Protein AF-A0A9X4NTN5-F1 (afdb_monomer_lite)

Sequence (156 aa):
MASLFLRRCGPLPDLPTLATPGGRLALLDRHALLSRLCALALLSRPGVMRCCIERRTRQAIESALGPALGALRAVAHEGPVVPAPVAAWMPIQWACVGYADLWHAGVWSHRSLRRMVRLALPARWPVPLSAVPSPHVSTQDALRRLNELYEGEAPW

Foldseek 3Di:
DVVVCCVQFNDDDDPVLCVALLNVLLPDDLLVNLLLLLLLLCLLALCLLVLLPDPVQNVQNCVSNVQSVVVSVVCNVDDDHADNVVSSDHSLLSSLSSLVLCVVVCVDVTSNSNVSSVVSHDPDRPDDPVRRDHGPDRSVVSSVVSCVRCVVPDDD

pLDDT: mean 88.71, std 9.9, range [35.53, 97.12]

Structure (mmCIF, N/CA/C/O backbone):
data_AF-A0A9X4NTN5-F1
#
_entry.id   AF-A0A9X4NTN5-F1
#
loop_
_atom_site.group_PDB
_atom_site.id
_atom_site.type_symbol
_atom_site.label_atom_id
_atom_site.label_alt_id
_atom_site.label_comp_id
_atom_site.label_asym_id
_atom_site.label_entity_id
_atom_site.label_seq_id
_atom_site.pdbx_PDB_ins_code
_atom_site.Cartn_x
_atom_site.Cartn_y
_atom_site.Cartn_z
_atom_site.occupancy
_atom_site.B_iso_or_equiv
_atom_site.auth_seq_id
_atom_site.auth_comp_id
_atom_site.auth_asym_id
_atom_site.auth_atom_id
_atom_site.pdbx_PDB_model_num
ATOM 1 N N . MET A 1 1 ? -27.772 -5.688 16.208 1.00 59.91 1 MET A N 1
ATOM 2 C CA . MET A 1 1 ? -26.645 -5.348 15.303 1.00 59.91 1 MET A CA 1
ATOM 3 C C . MET A 1 1 ? -25.296 -5.252 16.022 1.00 59.91 1 MET A C 1
ATOM 5 O O . MET A 1 1 ? -24.358 -5.891 15.561 1.00 59.91 1 MET A O 1
ATOM 9 N N . ALA A 1 2 ? -25.187 -4.556 17.163 1.00 64.88 2 ALA A N 1
ATOM 10 C CA . ALA A 1 2 ? -23.918 -4.409 17.897 1.00 64.88 2 ALA A CA 1
ATOM 11 C C . ALA A 1 2 ? -23.256 -5.741 18.327 1.00 64.88 2 ALA A C 1
ATOM 13 O O . ALA A 1 2 ? -22.038 -5.880 18.246 1.00 64.88 2 ALA A O 1
ATOM 14 N N . SER A 1 3 ? -24.039 -6.763 18.696 1.00 76.44 3 SER A N 1
ATOM 15 C CA . SER A 1 3 ? -23.511 -8.072 19.124 1.00 76.44 3 SER A CA 1
ATOM 16 C C . SER A 1 3 ? -22.797 -8.856 18.013 1.00 76.44 3 SER A C 1
ATOM 18 O O . SER A 1 3 ? -21.782 -9.504 18.267 1.00 76.44 3 SER A O 1
ATOM 20 N N . LEU A 1 4 ? -23.284 -8.785 16.768 1.00 78.06 4 LEU A N 1
ATOM 21 C CA . LEU A 1 4 ? -22.650 -9.436 15.615 1.00 78.06 4 LEU A CA 1
ATOM 22 C C . LEU A 1 4 ? -21.348 -8.738 15.223 1.00 78.06 4 LEU A C 1
ATOM 24 O O . LEU A 1 4 ? -20.365 -9.411 14.906 1.00 78.06 4 LEU A O 1
ATOM 28 N N . PHE A 1 5 ? -21.332 -7.404 15.291 1.00 75.94 5 PHE A N 1
ATOM 29 C CA . PHE A 1 5 ? -20.124 -6.618 15.068 1.00 75.94 5 PHE A CA 1
ATOM 30 C C . PHE A 1 5 ? -19.055 -6.965 16.104 1.00 75.94 5 PHE A C 1
ATOM 32 O O . PHE A 1 5 ? -17.962 -7.366 15.721 1.00 75.94 5 PHE A O 1
ATOM 39 N N . LEU A 1 6 ? -19.382 -6.930 17.399 1.00 80.69 6 LEU A N 1
ATOM 40 C CA . LEU A 1 6 ? -18.435 -7.270 18.466 1.00 80.69 6 LEU A CA 1
ATOM 41 C C . LEU A 1 6 ? -17.859 -8.683 18.297 1.00 80.69 6 LEU A C 1
ATOM 43 O O . LEU A 1 6 ? -16.647 -8.871 18.383 1.00 80.69 6 LEU A O 1
ATOM 47 N N . ARG A 1 7 ? -18.699 -9.671 17.960 1.00 82.88 7 ARG A N 1
ATOM 48 C CA . ARG A 1 7 ? -18.250 -11.055 17.723 1.00 82.88 7 ARG A CA 1
ATOM 49 C C . ARG A 1 7 ? -17.308 -11.198 16.523 1.00 82.88 7 ARG A C 1
ATOM 51 O O . ARG A 1 7 ? -16.425 -12.050 16.546 1.00 82.88 7 ARG A O 1
ATOM 58 N N . ARG A 1 8 ? -17.502 -10.421 15.452 1.00 82.06 8 ARG A N 1
ATOM 59 C CA . ARG A 1 8 ? -16.749 -10.573 14.188 1.00 82.06 8 ARG A CA 1
ATOM 60 C C . ARG A 1 8 ? -15.586 -9.594 14.030 1.00 82.06 8 ARG A C 1
ATOM 62 O O . ARG A 1 8 ? -14.629 -9.915 13.327 1.00 82.06 8 ARG A O 1
ATOM 69 N N . CYS A 1 9 ? -15.673 -8.429 14.656 1.00 83.75 9 CYS A N 1
ATOM 70 C CA . CYS A 1 9 ? -14.770 -7.293 14.484 1.00 83.75 9 CYS A CA 1
ATOM 71 C C . CYS A 1 9 ? -14.065 -6.889 15.789 1.00 83.75 9 CYS A C 1
ATOM 73 O O . CYS A 1 9 ? -13.081 -6.155 15.727 1.00 83.75 9 CYS A O 1
ATOM 75 N N . GLY A 1 10 ? -14.508 -7.395 16.944 1.00 84.94 10 GLY A N 1
ATOM 76 C CA . GLY A 1 10 ? -14.003 -6.980 18.251 1.00 84.94 10 GLY A CA 1
ATOM 77 C C . GLY A 1 10 ? -14.580 -5.634 18.710 1.00 84.94 10 GLY A C 1
ATOM 78 O O . GLY A 1 10 ? -15.523 -5.131 18.089 1.00 84.94 10 GLY A O 1
ATOM 79 N N . PRO A 1 11 ? -14.045 -5.060 19.803 1.00 86.81 11 PRO A N 1
ATOM 80 C CA . PRO A 1 11 ? -14.473 -3.755 20.292 1.00 86.81 11 PRO A CA 1
ATOM 81 C C . PRO A 1 11 ? -14.205 -2.658 19.257 1.00 86.81 11 PRO A C 1
ATOM 83 O O . PRO A 1 11 ? -13.298 -2.768 18.420 1.00 86.81 11 PRO A O 1
ATOM 86 N N . LEU A 1 12 ? -15.005 -1.594 19.327 1.00 86.25 12 LEU A N 1
ATOM 87 C CA . LEU A 1 12 ? -14.740 -0.385 18.558 1.00 86.25 12 LEU A CA 1
ATOM 88 C C . LEU A 1 12 ? -13.369 0.183 18.964 1.00 86.25 12 LEU A C 1
ATOM 90 O O . LEU A 1 12 ? -13.034 0.146 20.149 1.00 86.25 12 LEU A O 1
ATOM 94 N N . PRO A 1 13 ? -12.561 0.644 17.995 1.00 89.94 13 PRO A N 1
ATOM 95 C CA . PRO A 1 13 ? -11.316 1.333 18.300 1.00 89.94 13 PRO A CA 1
ATOM 96 C C . PRO A 1 13 ? -11.621 2.646 19.024 1.00 89.94 13 PRO A C 1
ATOM 98 O O . PRO A 1 13 ? -12.638 3.289 18.758 1.00 89.94 13 PRO A O 1
ATOM 101 N N . ASP A 1 14 ? -10.736 3.037 19.931 1.00 90.44 14 ASP A N 1
ATOM 102 C CA . ASP A 1 14 ? -10.788 4.343 20.573 1.00 90.44 14 ASP A CA 1
ATOM 103 C C . ASP A 1 14 ? -10.308 5.455 19.619 1.00 90.44 14 ASP A C 1
ATOM 105 O O . ASP A 1 14 ? -9.721 5.204 18.560 1.00 90.44 14 ASP A O 1
ATOM 109 N N . LEU A 1 15 ? -10.584 6.713 19.977 1.00 90.06 15 LEU A N 1
ATOM 110 C CA . LEU A 1 15 ? -10.218 7.867 19.149 1.00 90.06 15 LEU A CA 1
ATOM 111 C C . LEU A 1 15 ? -8.700 7.976 18.895 1.00 90.06 15 LEU A C 1
ATOM 113 O O . LEU A 1 15 ? -8.330 8.222 17.745 1.00 90.06 15 LEU A O 1
ATOM 117 N N . PRO A 1 16 ? -7.806 7.741 19.881 1.00 92.25 16 PRO A N 1
ATOM 118 C CA . PRO A 1 16 ? -6.365 7.739 19.631 1.00 92.25 16 PRO A CA 1
ATOM 119 C C . PRO A 1 16 ? -5.942 6.714 18.575 1.00 92.25 16 PRO A C 1
ATOM 121 O O . PRO A 1 16 ? -5.140 7.038 17.700 1.00 92.25 16 PRO A O 1
ATOM 124 N N . THR A 1 17 ? -6.526 5.509 18.582 1.00 90.88 17 THR A N 1
ATOM 125 C CA . THR A 1 17 ? -6.254 4.505 17.545 1.00 90.88 17 THR A CA 1
ATOM 126 C C . THR A 1 17 ? -6.659 5.005 16.160 1.00 90.88 17 THR A C 1
ATOM 128 O O . THR A 1 17 ? -5.930 4.778 15.192 1.00 90.88 17 THR A O 1
ATOM 131 N N . LEU A 1 18 ? -7.788 5.708 16.037 1.00 90.94 18 LEU A N 1
ATOM 132 C CA . LEU A 1 18 ? -8.229 6.275 14.759 1.00 90.94 18 LEU A CA 1
ATOM 133 C C . LEU A 1 18 ? -7.301 7.388 14.250 1.00 90.94 18 LEU A C 1
ATOM 135 O O . LEU A 1 18 ? -7.155 7.536 13.039 1.00 90.94 18 LEU A O 1
ATOM 139 N N . ALA A 1 19 ? -6.637 8.117 15.149 1.00 90.75 19 ALA A N 1
ATOM 140 C CA . ALA A 1 19 ? -5.667 9.154 14.796 1.00 90.75 19 ALA A CA 1
ATOM 141 C C . ALA A 1 19 ? -4.311 8.593 14.317 1.00 90.75 19 ALA A C 1
ATOM 143 O O . ALA A 1 19 ? -3.543 9.299 13.655 1.00 90.75 19 ALA A O 1
ATOM 144 N N . THR A 1 20 ? -4.005 7.320 14.596 1.00 90.69 20 THR A N 1
ATOM 145 C CA . THR A 1 20 ? -2.792 6.672 14.069 1.00 90.69 20 THR A CA 1
ATOM 146 C C . THR A 1 20 ? -2.806 6.616 12.535 1.00 90.69 20 THR A C 1
ATOM 148 O O . THR A 1 20 ? -3.881 6.587 11.932 1.00 90.69 20 THR A O 1
ATOM 151 N N . PRO A 1 21 ? -1.640 6.523 11.868 1.00 90.38 21 PRO A N 1
ATOM 152 C CA . PRO A 1 21 ? -1.575 6.306 10.423 1.00 90.38 21 PRO A CA 1
ATOM 153 C C . PRO A 1 21 ? -2.443 5.154 9.908 1.00 90.38 21 PRO A C 1
ATOM 155 O O . PRO A 1 21 ? -3.151 5.296 8.914 1.00 90.38 21 PRO A O 1
ATOM 158 N N . GLY A 1 22 ? -2.430 4.014 10.608 1.00 91.44 22 GLY A N 1
ATOM 159 C CA . GLY A 1 22 ? -3.248 2.857 10.252 1.00 91.44 22 GLY A CA 1
ATOM 160 C C . GLY A 1 22 ? -4.746 3.126 10.402 1.00 91.44 22 GLY A C 1
ATOM 161 O O . GLY A 1 22 ? -5.530 2.713 9.544 1.00 91.44 22 GLY A O 1
ATOM 162 N N . GLY A 1 23 ? -5.134 3.834 11.467 1.00 92.50 23 GLY A N 1
ATOM 163 C CA . GLY A 1 23 ? -6.504 4.284 11.706 1.00 92.50 23 GLY A CA 1
ATOM 164 C C . GLY A 1 23 ? -7.000 5.223 10.611 1.00 92.50 23 GLY A C 1
ATOM 165 O O . GLY A 1 23 ? -7.997 4.918 9.959 1.00 92.50 23 GLY A O 1
ATOM 166 N N . ARG A 1 24 ? -6.250 6.297 10.338 1.00 92.44 24 ARG A N 1
ATOM 167 C CA . ARG A 1 24 ? -6.558 7.275 9.285 1.00 92.44 24 ARG A CA 1
ATOM 168 C C . ARG A 1 24 ? -6.684 6.611 7.920 1.00 92.44 24 ARG A C 1
ATOM 170 O O . ARG A 1 24 ? -7.657 6.859 7.218 1.00 92.44 24 ARG A O 1
ATOM 177 N N . LEU A 1 25 ? -5.770 5.700 7.579 1.00 93.12 25 LEU A N 1
ATOM 178 C CA . LEU A 1 25 ? -5.829 4.958 6.321 1.00 93.12 25 LEU A CA 1
ATOM 179 C C . LEU A 1 25 ? -7.108 4.112 6.207 1.00 93.12 25 LEU A C 1
ATOM 181 O O . LEU A 1 25 ? -7.719 4.064 5.145 1.00 93.12 25 LEU A O 1
ATOM 185 N N . ALA A 1 26 ? -7.547 3.471 7.294 1.00 93.81 26 ALA A N 1
ATOM 186 C CA . ALA A 1 26 ? -8.754 2.646 7.290 1.00 93.81 26 ALA A CA 1
ATOM 187 C C . ALA A 1 26 ? -10.060 3.447 7.142 1.00 93.81 26 ALA A C 1
ATOM 189 O O . ALA A 1 26 ? -11.076 2.859 6.775 1.00 93.81 26 ALA A O 1
ATOM 190 N N . LEU A 1 27 ? -10.037 4.752 7.428 1.00 93.12 27 LEU A N 1
ATOM 191 C CA . LEU A 1 27 ? -11.192 5.652 7.337 1.00 93.12 27 LEU A CA 1
ATOM 192 C C . LEU A 1 27 ? -11.344 6.334 5.972 1.00 93.12 27 LEU A C 1
ATOM 194 O O . LEU A 1 27 ? -12.328 7.033 5.746 1.00 93.12 27 LEU A O 1
ATOM 198 N N . LEU A 1 28 ? -10.385 6.146 5.070 1.00 93.44 28 LEU A N 1
ATOM 199 C CA . LEU A 1 28 ? -10.442 6.715 3.730 1.00 93.44 28 LEU A CA 1
ATOM 200 C C . LEU A 1 28 ? -11.570 6.107 2.900 1.00 93.44 28 LEU A C 1
ATOM 202 O O . LEU A 1 28 ? -11.952 4.946 3.081 1.00 93.44 28 LEU A O 1
ATOM 206 N N . ASP A 1 29 ? -12.036 6.866 1.909 1.00 93.88 29 ASP A N 1
ATOM 207 C CA . ASP A 1 29 ? -12.860 6.290 0.859 1.00 93.88 29 ASP A CA 1
ATOM 208 C C . ASP A 1 29 ? -12.088 5.198 0.100 1.00 93.88 29 ASP A C 1
ATOM 210 O O . ASP A 1 29 ? -10.854 5.112 0.105 1.00 93.88 29 ASP A O 1
ATOM 214 N N . ARG A 1 30 ? -12.842 4.341 -0.587 1.00 94.44 30 ARG A N 1
ATOM 215 C CA . ARG A 1 30 ? -12.284 3.173 -1.264 1.00 94.44 30 ARG A CA 1
ATOM 216 C C . ARG A 1 30 ? -11.207 3.537 -2.288 1.00 94.44 30 ARG A C 1
ATOM 218 O O . ARG A 1 30 ? -10.223 2.810 -2.392 1.00 94.44 30 ARG A O 1
ATOM 225 N N . HIS A 1 31 ? -11.394 4.595 -3.072 1.00 92.69 31 HIS A N 1
ATOM 226 C CA . HIS A 1 31 ? -10.447 4.947 -4.127 1.00 92.69 31 HIS A CA 1
ATOM 227 C C . HIS A 1 31 ? -9.134 5.448 -3.519 1.00 92.69 31 HIS A C 1
ATOM 229 O O . HIS A 1 31 ? -8.061 4.937 -3.852 1.00 92.69 31 HIS A O 1
ATOM 235 N N . ALA A 1 32 ? -9.224 6.372 -2.562 1.00 92.56 32 ALA A N 1
ATOM 236 C CA . ALA A 1 32 ? -8.064 6.928 -1.882 1.00 92.56 32 ALA A CA 1
ATOM 237 C C . ALA A 1 32 ? -7.302 5.875 -1.055 1.00 92.56 32 ALA A C 1
ATOM 239 O O . ALA A 1 32 ? -6.071 5.896 -0.998 1.00 92.56 32 ALA A O 1
ATOM 240 N N . LEU A 1 33 ? -8.014 4.914 -0.459 1.00 95.12 33 LEU A N 1
ATOM 241 C CA . LEU A 1 33 ? -7.412 3.768 0.220 1.00 95.12 33 LEU A CA 1
ATOM 242 C C . LEU A 1 33 ? -6.602 2.893 -0.745 1.00 95.12 33 LEU A C 1
ATOM 244 O O . LEU A 1 33 ? -5.445 2.581 -0.472 1.00 95.12 33 LEU A O 1
ATOM 248 N N . LEU A 1 34 ? -7.187 2.495 -1.879 1.00 95.25 34 LEU A N 1
ATOM 249 C CA . LEU A 1 34 ? -6.505 1.641 -2.857 1.00 95.25 34 LEU A CA 1
ATOM 250 C C . LEU A 1 34 ? -5.277 2.332 -3.458 1.00 95.25 34 LEU A C 1
ATOM 252 O O . LEU A 1 34 ? -4.238 1.690 -3.615 1.00 95.25 34 LEU A O 1
ATOM 256 N N . SER A 1 35 ? -5.384 3.632 -3.738 1.00 94.06 35 SER A N 1
ATOM 257 C CA . SER A 1 35 ? -4.267 4.473 -4.176 1.00 94.06 35 SER A CA 1
ATOM 258 C C . SER A 1 35 ? -3.112 4.439 -3.168 1.00 94.06 35 SER A C 1
ATOM 260 O O . SER A 1 35 ? -1.991 4.076 -3.525 1.00 94.06 35 SER A O 1
ATOM 262 N N . ARG A 1 36 ? -3.393 4.700 -1.885 1.00 94.62 36 ARG A N 1
ATOM 263 C CA . ARG A 1 36 ? -2.378 4.713 -0.820 1.00 94.62 36 ARG A CA 1
ATOM 264 C C . ARG A 1 36 ? -1.765 3.341 -0.549 1.00 94.62 36 ARG A C 1
ATOM 266 O O . ARG A 1 36 ? -0.560 3.251 -0.335 1.00 94.62 36 ARG A O 1
ATOM 273 N N . LEU A 1 37 ? -2.550 2.264 -0.608 1.00 96.12 37 LEU A N 1
ATOM 274 C CA . LEU A 1 37 ? -2.025 0.898 -0.500 1.00 96.12 37 LEU A CA 1
ATOM 275 C C . LEU A 1 37 ? -1.104 0.544 -1.677 1.00 96.12 37 LEU A C 1
ATOM 277 O O . LEU A 1 37 ? -0.063 -0.076 -1.475 1.00 96.12 37 LEU A O 1
ATOM 281 N N . CYS A 1 38 ? -1.470 0.947 -2.897 1.00 95.94 38 CYS A N 1
ATOM 282 C CA . CYS A 1 38 ? -0.630 0.778 -4.082 1.00 95.94 38 CYS A CA 1
ATOM 283 C C . CYS A 1 38 ? 0.687 1.556 -3.934 1.00 95.94 38 CYS A C 1
ATOM 285 O O . CYS A 1 38 ? 1.766 0.986 -4.094 1.00 95.94 38 CYS A O 1
ATOM 287 N N . ALA A 1 39 ? 0.598 2.833 -3.552 1.00 95.00 39 ALA A N 1
ATOM 288 C CA . ALA A 1 39 ? 1.751 3.695 -3.323 1.00 95.00 39 ALA A CA 1
ATOM 289 C C . ALA A 1 39 ? 2.697 3.118 -2.268 1.00 95.00 39 ALA A C 1
ATOM 291 O O . ALA A 1 39 ? 3.898 3.039 -2.509 1.00 95.00 39 ALA A O 1
ATOM 292 N N . LEU A 1 40 ? 2.163 2.647 -1.137 1.00 95.88 40 LEU A N 1
ATOM 293 C CA . LEU A 1 40 ? 2.943 1.990 -0.093 1.00 95.88 40 LEU A CA 1
ATOM 294 C C . LEU A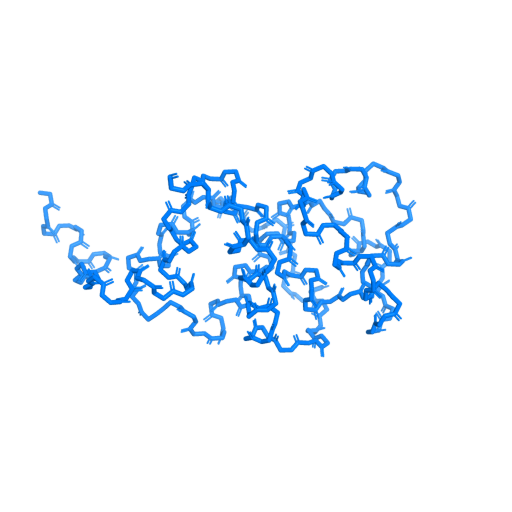 1 40 ? 3.726 0.789 -0.640 1.00 95.88 40 LEU A C 1
ATOM 296 O O . LEU A 1 40 ? 4.933 0.691 -0.426 1.00 95.88 40 LEU A O 1
ATOM 300 N N . ALA A 1 41 ? 3.049 -0.111 -1.358 1.00 96.25 41 ALA A N 1
ATOM 301 C CA . ALA A 1 41 ? 3.668 -1.328 -1.875 1.00 96.25 41 ALA A CA 1
ATOM 302 C C . ALA A 1 41 ? 4.848 -1.023 -2.810 1.00 96.25 41 ALA A C 1
ATOM 304 O O . ALA A 1 41 ? 5.877 -1.704 -2.749 1.00 96.25 41 ALA A O 1
ATOM 305 N N . LEU A 1 42 ? 4.689 0.011 -3.644 1.00 94.81 42 LEU A N 1
ATOM 306 C CA . LEU A 1 42 ? 5.699 0.493 -4.583 1.00 94.81 42 LEU A CA 1
ATOM 307 C C . LEU A 1 42 ? 6.819 1.278 -3.886 1.00 94.81 42 LEU A C 1
ATOM 309 O O . LEU A 1 42 ? 7.976 1.123 -4.263 1.00 94.81 42 LEU A O 1
ATOM 313 N N . LEU A 1 43 ? 6.523 2.053 -2.838 1.00 93.56 43 LEU A N 1
ATOM 314 C CA . LEU A 1 43 ? 7.535 2.758 -2.037 1.00 93.56 43 LEU A CA 1
ATOM 315 C C . LEU A 1 43 ? 8.427 1.774 -1.281 1.00 93.56 43 LEU A C 1
ATOM 317 O O . LEU A 1 43 ? 9.627 1.998 -1.149 1.00 93.56 43 LEU A O 1
ATOM 321 N N . SER A 1 44 ? 7.861 0.654 -0.831 1.00 94.88 44 SER A N 1
ATOM 322 C CA . SER A 1 44 ? 8.635 -0.454 -0.275 1.00 94.88 44 SER A CA 1
ATOM 323 C C . SER A 1 44 ? 9.470 -1.189 -1.329 1.00 94.88 44 SER A C 1
ATOM 325 O O . SER A 1 44 ? 10.408 -1.897 -0.965 1.00 94.88 44 SER A O 1
ATOM 327 N N . ARG A 1 45 ? 9.151 -1.062 -2.626 1.00 94.94 45 ARG A N 1
ATOM 328 C CA . ARG A 1 45 ? 9.767 -1.811 -3.741 1.00 94.94 45 ARG A CA 1
ATOM 329 C C . ARG A 1 45 ? 10.046 -0.903 -4.951 1.00 94.94 45 ARG A C 1
ATOM 331 O O . ARG A 1 45 ? 9.533 -1.162 -6.043 1.00 94.94 45 ARG A O 1
ATOM 338 N N . PRO A 1 46 ? 10.881 0.137 -4.794 1.00 91.06 46 PRO A N 1
ATOM 339 C CA . PRO A 1 46 ? 11.079 1.161 -5.821 1.00 91.06 46 PRO A CA 1
ATOM 340 C C . PRO A 1 46 ? 11.546 0.605 -7.175 1.00 91.06 46 PRO A C 1
ATOM 342 O O . PRO A 1 46 ? 11.119 1.090 -8.224 1.00 91.06 46 PRO A O 1
ATOM 345 N N . GLY A 1 47 ? 12.331 -0.480 -7.161 1.00 90.88 47 GLY A N 1
ATOM 346 C CA . GLY A 1 47 ? 12.838 -1.155 -8.358 1.00 90.88 47 GLY A CA 1
ATOM 347 C C . GLY A 1 47 ? 11.761 -1.685 -9.313 1.00 90.88 47 GLY A C 1
ATOM 348 O O . GLY A 1 47 ? 12.060 -1.955 -10.474 1.00 90.88 47 GLY A O 1
ATOM 349 N N . VAL A 1 48 ? 10.500 -1.786 -8.877 1.00 91.94 48 VAL A N 1
ATOM 350 C CA . VAL A 1 48 ? 9.361 -2.087 -9.758 1.00 91.94 48 VAL A CA 1
ATOM 351 C C . VAL A 1 48 ? 9.179 -0.988 -10.802 1.00 91.94 48 VAL A C 1
ATOM 353 O O . VAL A 1 48 ? 9.028 -1.287 -11.983 1.00 91.94 48 VAL A O 1
ATOM 356 N N . MET A 1 49 ? 9.258 0.282 -10.394 1.00 89.12 49 MET A N 1
ATOM 357 C CA . MET A 1 49 ? 8.937 1.427 -11.252 1.00 89.12 49 MET A CA 1
ATOM 358 C C . MET A 1 49 ? 9.873 1.543 -12.457 1.00 89.12 49 MET A C 1
ATOM 360 O O . MET A 1 49 ? 9.421 1.888 -13.547 1.00 89.12 49 MET A O 1
ATOM 364 N N . ARG A 1 50 ? 11.160 1.208 -12.292 1.00 88.38 50 ARG A N 1
ATOM 365 C CA . ARG A 1 50 ? 12.124 1.167 -13.407 1.00 88.38 50 ARG A CA 1
ATOM 366 C C . ARG A 1 50 ? 11.921 -0.026 -14.344 1.00 88.38 50 ARG A C 1
ATOM 368 O O . ARG A 1 50 ? 12.288 0.055 -15.510 1.00 88.38 50 ARG A O 1
ATOM 375 N N . CYS A 1 51 ? 11.351 -1.124 -13.847 1.00 88.81 51 CYS A N 1
ATOM 376 C CA . CYS A 1 51 ? 11.093 -2.339 -14.622 1.00 88.81 51 CYS A CA 1
ATOM 377 C C . CYS A 1 51 ? 9.723 -2.315 -15.320 1.00 88.81 51 CYS A C 1
ATOM 379 O O . CYS A 1 51 ? 9.454 -3.178 -16.155 1.00 88.81 51 CYS A O 1
ATOM 381 N N . CYS A 1 52 ? 8.859 -1.345 -14.999 1.00 85.38 52 CYS A N 1
ATOM 382 C CA . CYS A 1 52 ? 7.571 -1.125 -15.654 1.00 85.38 52 CYS A CA 1
ATOM 383 C C . CYS A 1 52 ? 7.761 -0.678 -17.113 1.00 85.38 52 CYS A C 1
ATOM 385 O O . CYS A 1 52 ? 7.751 0.513 -17.428 1.00 85.38 52 CYS A O 1
ATOM 387 N N . ILE A 1 53 ? 7.914 -1.650 -18.012 1.00 78.00 53 ILE A N 1
ATOM 388 C CA . ILE A 1 53 ? 8.074 -1.422 -19.455 1.00 78.00 53 ILE A CA 1
ATOM 389 C C . ILE A 1 53 ? 6.736 -1.268 -20.190 1.00 78.00 53 ILE A C 1
ATOM 391 O O . ILE A 1 53 ? 6.662 -0.609 -21.226 1.00 78.00 53 ILE A O 1
ATOM 395 N N . GLU A 1 54 ? 5.655 -1.846 -19.661 1.00 85.00 54 GLU A N 1
ATOM 396 C CA . GLU A 1 54 ? 4.346 -1.805 -20.308 1.00 85.00 54 GLU A CA 1
ATOM 397 C C . GLU A 1 54 ? 3.677 -0.440 -20.131 1.00 85.00 54 GLU A C 1
ATOM 399 O O . GLU A 1 54 ? 3.310 -0.034 -19.024 1.00 85.00 54 GLU A O 1
ATOM 404 N N . ARG A 1 55 ? 3.451 0.259 -21.252 1.00 85.69 55 ARG A N 1
ATOM 405 C CA . ARG A 1 55 ? 2.839 1.596 -21.270 1.00 85.69 55 ARG A CA 1
ATOM 406 C C . ARG A 1 55 ? 1.498 1.640 -20.536 1.00 85.69 55 ARG A C 1
ATOM 408 O O . ARG A 1 55 ? 1.256 2.574 -19.778 1.00 85.69 55 ARG A O 1
ATOM 415 N N . ARG A 1 56 ? 0.644 0.633 -20.747 1.00 87.19 56 ARG A N 1
ATOM 416 C CA . ARG A 1 56 ? -0.690 0.558 -20.135 1.00 87.19 56 ARG A CA 1
ATOM 417 C C . ARG A 1 56 ? -0.606 0.495 -18.612 1.00 87.19 56 ARG A C 1
ATOM 419 O O . ARG A 1 56 ? -1.277 1.266 -17.931 1.00 87.19 56 ARG A O 1
ATOM 426 N N . THR A 1 57 ? 0.227 -0.396 -18.085 1.00 84.56 57 THR A N 1
ATOM 427 C CA . THR A 1 57 ? 0.409 -0.571 -16.641 1.00 84.56 57 THR A CA 1
ATOM 428 C C . THR A 1 57 ? 1.025 0.670 -16.017 1.00 84.56 57 THR A C 1
ATOM 430 O O . THR A 1 57 ? 0.524 1.161 -15.007 1.00 84.56 57 THR A O 1
ATOM 433 N N . ARG A 1 58 ? 2.044 1.246 -16.663 1.00 85.44 58 ARG A N 1
ATOM 434 C CA . ARG A 1 58 ? 2.652 2.500 -16.217 1.00 85.44 58 ARG A CA 1
ATOM 435 C C . ARG A 1 58 ? 1.626 3.627 -16.121 1.00 85.44 58 ARG A C 1
ATOM 437 O O . ARG A 1 58 ? 1.540 4.260 -15.079 1.00 85.44 58 ARG A O 1
ATOM 444 N N . GLN A 1 59 ? 0.817 3.842 -17.157 1.00 88.75 59 GLN A N 1
ATOM 445 C CA . GLN A 1 59 ? -0.229 4.872 -17.146 1.00 88.75 59 GLN A CA 1
ATOM 446 C C . GLN A 1 59 ? -1.278 4.623 -16.054 1.00 88.75 59 GLN A C 1
ATOM 448 O O . GLN A 1 59 ? -1.700 5.562 -15.383 1.00 88.75 59 GLN A O 1
ATOM 453 N N . ALA A 1 60 ? -1.675 3.366 -15.838 1.00 87.94 60 ALA A N 1
ATOM 454 C CA . ALA A 1 60 ? -2.613 3.011 -14.777 1.00 87.94 60 ALA A CA 1
ATOM 455 C C . ALA A 1 60 ? -2.038 3.297 -13.379 1.00 87.94 60 ALA A C 1
ATOM 457 O O . ALA A 1 60 ? -2.749 3.808 -12.517 1.00 87.94 60 ALA A O 1
ATOM 458 N N . ILE A 1 61 ? -0.756 2.995 -13.158 1.00 87.75 61 ILE A N 1
ATOM 459 C CA . ILE A 1 61 ? -0.044 3.302 -11.912 1.00 87.75 61 ILE A CA 1
ATOM 460 C C . ILE A 1 61 ? 0.073 4.817 -11.729 1.00 87.75 61 ILE A C 1
ATOM 462 O O . ILE A 1 61 ? -0.312 5.330 -10.685 1.00 87.75 61 ILE A O 1
ATOM 466 N N . GLU A 1 62 ? 0.524 5.547 -12.749 1.00 89.31 62 GLU A N 1
ATOM 467 C CA . GLU A 1 62 ? 0.644 7.009 -12.702 1.00 89.31 62 GLU A CA 1
ATOM 468 C C . GLU A 1 62 ? -0.698 7.677 -12.367 1.00 89.31 62 GLU A C 1
ATOM 470 O O . GLU A 1 62 ? -0.755 8.528 -11.482 1.00 89.31 62 GLU A O 1
ATOM 475 N N . SER A 1 63 ? -1.789 7.230 -12.996 1.00 87.94 63 SER A N 1
ATOM 476 C CA . SER A 1 63 ? -3.136 7.733 -12.711 1.00 87.94 63 SER A CA 1
ATOM 477 C C . SER A 1 63 ? -3.626 7.381 -11.305 1.00 87.94 63 SER A C 1
ATOM 479 O O . SER A 1 63 ? -4.341 8.178 -10.706 1.00 87.94 63 SER A O 1
ATOM 481 N N . ALA A 1 64 ? -3.287 6.200 -10.783 1.00 87.56 64 ALA A N 1
ATOM 482 C CA . ALA A 1 64 ? -3.748 5.756 -9.471 1.00 87.56 64 ALA A CA 1
ATOM 483 C C . ALA A 1 64 ? -2.989 6.419 -8.314 1.00 87.56 64 ALA A C 1
ATOM 485 O O . ALA A 1 64 ? -3.555 6.584 -7.239 1.00 87.56 64 ALA A O 1
ATOM 486 N N . LEU A 1 65 ? -1.714 6.765 -8.500 1.00 84.75 65 LEU A N 1
ATOM 487 C CA . LEU A 1 65 ? -0.847 7.264 -7.428 1.00 84.75 65 LEU A CA 1
ATOM 488 C C . LEU A 1 65 ? -1.053 8.745 -7.096 1.00 84.75 65 LEU A C 1
ATOM 490 O O . LEU A 1 65 ? -0.754 9.154 -5.975 1.00 84.75 65 LEU A O 1
ATOM 494 N N . GLY A 1 66 ? -1.536 9.545 -8.050 1.00 83.44 66 GLY A N 1
ATOM 495 C CA . GLY A 1 66 ? -1.704 10.988 -7.869 1.00 83.44 66 GLY A CA 1
ATOM 496 C C . GLY A 1 66 ? -0.425 11.649 -7.318 1.00 83.44 66 GLY A C 1
ATOM 497 O O . GLY A 1 66 ? 0.634 11.514 -7.942 1.00 83.44 66 GLY A O 1
ATOM 498 N N . PRO A 1 67 ? -0.473 12.318 -6.150 1.00 77.75 67 PRO A N 1
ATOM 499 C CA . PRO A 1 67 ? 0.662 13.065 -5.595 1.00 77.75 67 PRO A CA 1
ATOM 500 C C . PRO A 1 67 ? 1.864 12.179 -5.224 1.00 77.75 67 PRO A C 1
ATOM 502 O O . PRO A 1 67 ? 3.011 12.622 -5.308 1.00 77.75 67 PRO A O 1
ATOM 505 N N . ALA A 1 68 ? 1.651 10.897 -4.901 1.00 85.44 68 ALA A N 1
ATOM 506 C CA . ALA A 1 68 ? 2.738 9.985 -4.539 1.00 85.44 68 ALA A CA 1
ATOM 507 C C . ALA A 1 68 ? 3.675 9.649 -5.714 1.00 85.44 68 ALA A C 1
ATOM 509 O O . ALA A 1 68 ? 4.781 9.143 -5.502 1.00 85.44 68 ALA A O 1
ATOM 510 N N . LEU A 1 69 ? 3.265 9.930 -6.958 1.00 87.19 69 LEU A N 1
ATOM 511 C CA . LEU A 1 69 ? 4.055 9.613 -8.145 1.00 87.19 69 LEU A CA 1
ATOM 512 C C . LEU A 1 69 ? 5.417 10.321 -8.152 1.00 87.19 69 LEU A C 1
ATOM 514 O O . LEU A 1 69 ? 6.412 9.714 -8.550 1.00 87.19 69 LEU A O 1
ATOM 518 N N . GLY A 1 70 ? 5.475 11.584 -7.717 1.00 85.44 70 GLY A N 1
ATOM 519 C CA . GLY A 1 70 ? 6.722 12.355 -7.684 1.00 85.44 70 GLY A CA 1
ATOM 520 C C . GLY A 1 70 ? 7.760 11.719 -6.761 1.00 85.44 70 GLY A C 1
ATOM 521 O O . GLY A 1 70 ? 8.891 11.464 -7.173 1.00 85.44 70 GLY A O 1
ATOM 522 N N . ALA A 1 71 ? 7.337 11.364 -5.547 1.00 85.69 71 ALA A N 1
ATOM 523 C CA . ALA A 1 71 ? 8.188 10.691 -4.573 1.00 85.69 71 ALA A CA 1
ATOM 524 C C . ALA A 1 71 ? 8.655 9.317 -5.062 1.00 85.69 71 ALA A C 1
ATOM 526 O O . ALA A 1 71 ? 9.829 8.984 -4.938 1.00 85.69 71 ALA A O 1
ATOM 527 N N . LEU A 1 72 ? 7.759 8.543 -5.682 1.00 86.81 72 LEU A N 1
ATOM 528 C CA . LEU A 1 72 ? 8.096 7.239 -6.253 1.00 86.81 72 LEU A CA 1
ATOM 529 C C . LEU A 1 72 ? 9.108 7.334 -7.396 1.00 86.81 72 LEU A C 1
ATOM 531 O O . LEU A 1 72 ? 9.996 6.491 -7.496 1.00 86.81 72 LEU A O 1
ATOM 535 N N . ARG A 1 73 ? 9.010 8.362 -8.246 1.00 89.56 73 ARG A N 1
ATOM 536 C CA . ARG A 1 73 ? 9.979 8.603 -9.325 1.00 89.56 73 ARG A CA 1
ATOM 537 C C . ARG A 1 73 ? 11.364 8.949 -8.786 1.00 89.56 73 ARG A C 1
ATOM 539 O O . ARG A 1 73 ? 12.342 8.459 -9.340 1.00 89.56 73 ARG A O 1
ATOM 546 N N . ALA A 1 74 ? 11.445 9.731 -7.709 1.00 89.81 74 ALA A N 1
ATOM 547 C CA . ALA A 1 74 ? 12.719 10.112 -7.100 1.00 89.81 74 ALA A CA 1
ATOM 548 C C . ALA A 1 74 ? 13.522 8.900 -6.600 1.00 89.81 74 ALA A C 1
ATOM 550 O O . ALA A 1 74 ? 14.746 8.899 -6.684 1.00 89.81 74 ALA A O 1
ATOM 551 N N . VAL A 1 75 ? 12.833 7.850 -6.144 1.00 89.50 75 VAL A N 1
ATOM 552 C CA . VAL A 1 75 ? 13.464 6.626 -5.629 1.00 89.50 75 VAL A CA 1
ATOM 553 C C . VAL A 1 75 ? 13.468 5.466 -6.627 1.00 89.50 75 VAL A C 1
ATOM 555 O O . VAL A 1 75 ? 13.992 4.408 -6.312 1.00 89.50 75 VAL A O 1
ATOM 558 N N . ALA A 1 76 ? 12.924 5.616 -7.840 1.00 88.56 76 ALA A N 1
ATOM 559 C CA . ALA A 1 76 ? 12.683 4.503 -8.776 1.00 88.56 76 ALA A CA 1
ATOM 560 C C . ALA A 1 76 ? 13.939 3.707 -9.191 1.00 88.56 76 ALA A C 1
ATOM 562 O O . ALA A 1 76 ? 13.831 2.574 -9.668 1.00 88.56 76 ALA A O 1
ATOM 563 N N . HIS A 1 77 ? 15.129 4.293 -9.034 1.00 87.94 77 HIS A N 1
ATOM 564 C CA . HIS A 1 77 ? 16.405 3.635 -9.317 1.00 87.94 77 HIS A CA 1
ATOM 565 C C . HIS A 1 77 ? 16.907 2.747 -8.167 1.00 87.94 77 HIS A C 1
ATOM 567 O O . HIS A 1 77 ? 17.806 1.937 -8.392 1.00 87.94 77 HIS A O 1
ATOM 573 N N . GLU A 1 78 ? 16.315 2.847 -6.977 1.00 90.50 78 GLU A N 1
ATOM 574 C CA . GLU A 1 78 ? 16.650 2.043 -5.800 1.00 90.50 78 GLU A CA 1
ATOM 575 C C . GLU A 1 78 ? 16.075 0.615 -5.882 1.00 90.50 78 GLU A C 1
ATOM 577 O O . GLU A 1 78 ? 15.177 0.306 -6.668 1.00 90.50 78 GLU A O 1
ATOM 582 N N . GLY A 1 79 ? 16.573 -0.277 -5.022 1.00 89.00 79 GLY A N 1
ATOM 583 C CA . GLY A 1 79 ? 16.091 -1.653 -4.897 1.00 89.00 79 GLY A CA 1
ATOM 584 C C . GLY A 1 79 ? 16.523 -2.618 -6.015 1.00 89.00 79 GLY A C 1
ATOM 585 O O . GLY A 1 79 ? 17.236 -2.243 -6.952 1.00 89.00 79 GLY A O 1
ATOM 586 N N . PRO A 1 80 ? 16.132 -3.903 -5.911 1.00 90.50 80 PRO A N 1
ATOM 587 C CA . PRO A 1 80 ? 16.499 -4.951 -6.865 1.00 90.50 80 PRO A CA 1
ATOM 588 C C . PRO A 1 80 ? 15.651 -4.912 -8.144 1.00 90.50 80 PRO A C 1
ATOM 590 O O . PRO A 1 80 ? 14.580 -4.308 -8.197 1.00 90.50 80 PRO A O 1
ATOM 593 N N . VAL A 1 81 ? 16.165 -5.499 -9.229 1.00 91.19 81 VAL A N 1
ATOM 594 C CA . VAL A 1 81 ? 15.418 -5.655 -10.490 1.00 91.19 81 VAL A CA 1
ATOM 595 C C . VAL A 1 81 ? 14.336 -6.703 -10.265 1.00 91.19 81 VAL A C 1
ATOM 597 O O . VAL A 1 81 ? 14.590 -7.721 -9.622 1.00 91.19 81 VAL A O 1
ATOM 600 N N . VAL A 1 82 ? 13.137 -6.456 -10.788 1.00 91.50 82 VAL A N 1
ATOM 601 C CA . VAL A 1 82 ? 12.020 -7.402 -10.695 1.00 91.50 82 VAL A CA 1
ATOM 602 C C . VAL A 1 82 ? 11.719 -8.023 -12.062 1.00 91.50 82 VAL A C 1
ATOM 604 O O . VAL A 1 82 ? 11.939 -7.375 -13.089 1.00 91.50 82 VAL A O 1
ATOM 607 N N . PRO A 1 83 ? 11.191 -9.259 -12.108 1.00 91.19 83 PRO A N 1
ATOM 608 C CA . PRO A 1 83 ? 10.750 -9.870 -13.358 1.00 91.19 83 PRO A CA 1
ATOM 609 C C . PRO A 1 83 ? 9.664 -9.042 -14.059 1.00 91.19 83 PRO A C 1
ATOM 611 O O . PRO A 1 83 ? 8.771 -8.499 -13.404 1.00 91.19 83 PRO A O 1
ATOM 614 N N . ALA A 1 84 ? 9.684 -9.017 -15.396 1.00 89.88 84 ALA A N 1
ATOM 615 C CA . ALA A 1 84 ? 8.712 -8.271 -16.202 1.00 89.88 84 ALA A CA 1
ATOM 616 C C . ALA A 1 84 ? 7.235 -8.588 -15.868 1.00 89.88 84 ALA A C 1
ATOM 618 O O . ALA A 1 84 ? 6.462 -7.641 -15.731 1.00 89.88 84 ALA A O 1
ATOM 619 N N . PRO A 1 85 ? 6.825 -9.855 -15.621 1.00 91.69 85 PRO A N 1
ATOM 620 C CA . PRO A 1 85 ? 5.441 -10.153 -15.242 1.00 91.69 85 PRO A CA 1
ATOM 621 C C . PRO A 1 85 ? 4.994 -9.499 -13.929 1.00 91.69 85 PRO A C 1
ATOM 623 O O . PRO A 1 85 ? 3.816 -9.198 -13.769 1.00 91.69 85 PRO A O 1
ATOM 626 N N . VAL A 1 86 ? 5.920 -9.278 -12.989 1.00 92.75 86 VAL A N 1
ATOM 627 C CA . VAL A 1 86 ? 5.642 -8.596 -11.716 1.00 92.75 86 VAL A CA 1
ATOM 628 C C . VAL A 1 86 ? 5.566 -7.088 -11.933 1.00 92.75 86 VAL A C 1
ATOM 630 O O . VAL A 1 86 ? 4.664 -6.432 -11.420 1.00 92.75 86 VAL A O 1
ATOM 633 N N . ALA A 1 87 ? 6.470 -6.530 -12.742 1.00 91.19 87 ALA A N 1
ATOM 634 C CA . ALA A 1 87 ? 6.423 -5.117 -13.113 1.00 91.19 87 ALA A CA 1
ATOM 635 C C . ALA A 1 87 ? 5.161 -4.745 -13.917 1.00 91.19 87 ALA A C 1
ATOM 637 O O . ALA A 1 87 ? 4.716 -3.603 -13.876 1.00 91.19 87 ALA A O 1
ATOM 638 N N . ALA A 1 88 ? 4.555 -5.708 -14.615 1.00 92.50 88 ALA A N 1
ATOM 639 C CA . ALA A 1 88 ? 3.316 -5.526 -15.366 1.00 92.50 88 ALA A CA 1
ATOM 640 C C . ALA A 1 88 ? 2.038 -5.532 -14.499 1.00 92.50 88 ALA A C 1
ATOM 642 O O . ALA A 1 88 ? 0.941 -5.344 -15.028 1.00 92.50 88 ALA A O 1
ATOM 643 N N . TRP A 1 89 ? 2.138 -5.726 -13.179 1.00 95.12 89 TRP A N 1
ATOM 644 C CA . TRP A 1 89 ? 0.972 -5.759 -12.294 1.00 95.12 89 TRP A CA 1
ATOM 645 C C . TRP A 1 89 ? 0.212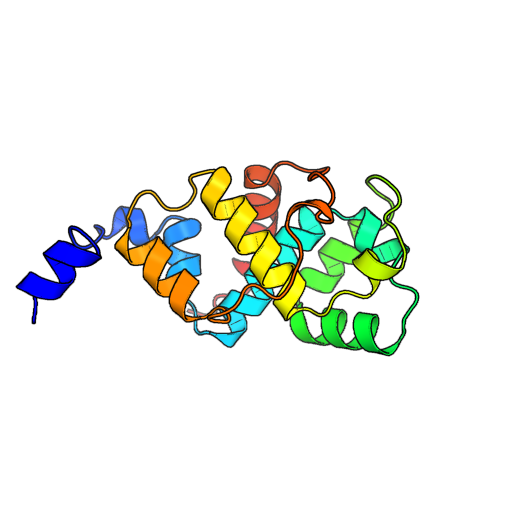 -4.430 -12.230 1.00 95.12 89 TRP A C 1
ATOM 647 O O . TRP A 1 89 ? 0.782 -3.351 -12.085 1.00 95.12 89 TRP A O 1
ATOM 657 N N . MET A 1 90 ? -1.115 -4.534 -12.254 1.00 95.06 90 MET A N 1
ATOM 658 C CA . MET A 1 90 ? -2.051 -3.415 -12.180 1.00 95.06 90 MET A CA 1
ATOM 659 C C . MET A 1 90 ? -2.099 -2.793 -10.771 1.00 95.06 90 MET A C 1
ATOM 661 O O . MET A 1 90 ? -1.821 -3.476 -9.782 1.00 95.06 90 MET A O 1
ATOM 665 N N . PRO A 1 91 ? -2.570 -1.538 -10.618 1.00 94.88 91 PRO A N 1
ATOM 666 C CA . PRO A 1 91 ? -2.638 -0.872 -9.312 1.00 94.88 91 PRO A CA 1
ATOM 667 C C . PRO A 1 91 ? -3.379 -1.665 -8.226 1.00 94.88 91 PRO A C 1
ATOM 669 O O . PRO A 1 91 ? -2.963 -1.682 -7.073 1.00 94.88 91 PRO A O 1
ATOM 672 N N . ILE A 1 92 ? -4.451 -2.382 -8.585 1.00 95.94 92 ILE A N 1
ATOM 673 C CA . ILE A 1 92 ? -5.209 -3.205 -7.630 1.00 95.94 92 ILE A CA 1
ATOM 674 C C . ILE A 1 92 ? -4.394 -4.385 -7.076 1.00 95.94 92 ILE A C 1
ATOM 676 O O . ILE A 1 92 ? -4.583 -4.783 -5.930 1.00 95.94 92 ILE A O 1
ATOM 680 N N . GLN A 1 93 ? -3.471 -4.928 -7.871 1.00 96.62 93 GLN A N 1
ATOM 681 C CA . GLN A 1 93 ? -2.576 -6.007 -7.459 1.00 96.62 93 GLN A CA 1
ATOM 682 C C . GLN A 1 93 ? -1.540 -5.479 -6.462 1.00 96.62 93 GLN A C 1
ATOM 684 O O . GLN A 1 93 ? -1.365 -6.066 -5.395 1.00 96.62 93 GLN A O 1
ATOM 689 N N . TRP A 1 94 ? -0.951 -4.314 -6.744 1.00 96.44 94 TRP A N 1
ATOM 690 C CA . TRP A 1 94 ? -0.061 -3.625 -5.808 1.00 96.44 94 TRP A CA 1
ATOM 691 C C . TRP A 1 94 ? -0.773 -3.175 -4.529 1.00 96.44 94 TRP A C 1
ATOM 693 O O . TRP A 1 94 ? -0.219 -3.325 -3.447 1.00 96.44 94 TRP A O 1
ATOM 703 N N . ALA A 1 95 ? -2.030 -2.730 -4.604 1.00 96.94 95 ALA A N 1
ATOM 704 C CA . ALA A 1 95 ? -2.825 -2.411 -3.417 1.00 96.94 95 ALA A CA 1
ATOM 705 C C . ALA A 1 95 ? -3.049 -3.636 -2.509 1.00 96.94 95 ALA A C 1
ATOM 707 O O . ALA A 1 95 ? -2.974 -3.528 -1.284 1.00 96.94 95 ALA A O 1
ATOM 708 N N . CYS A 1 96 ? -3.275 -4.819 -3.090 1.00 97.12 96 CYS A N 1
ATOM 709 C CA . CYS A 1 96 ? -3.316 -6.069 -2.331 1.00 97.12 96 CYS A CA 1
ATOM 710 C C . CYS A 1 96 ? -1.972 -6.354 -1.641 1.00 97.12 96 CYS A C 1
ATOM 712 O O . CYS A 1 96 ? -1.965 -6.681 -0.455 1.00 97.12 96 CYS A O 1
ATOM 714 N N . VAL A 1 97 ? -0.844 -6.186 -2.339 1.00 96.94 97 VAL A N 1
ATOM 715 C CA . VAL A 1 97 ? 0.496 -6.336 -1.740 1.00 96.94 97 VAL A CA 1
ATOM 716 C C . VAL A 1 97 ? 0.689 -5.364 -0.574 1.00 96.94 97 VAL A C 1
ATOM 718 O O . VAL A 1 97 ? 1.049 -5.800 0.514 1.00 96.94 97 VAL A O 1
ATOM 721 N N . GLY A 1 98 ? 0.350 -4.084 -0.747 1.00 96.75 98 GLY A N 1
ATOM 722 C CA . GLY A 1 98 ? 0.477 -3.077 0.310 1.00 96.75 98 GLY A CA 1
ATOM 723 C C . GLY A 1 98 ? -0.380 -3.387 1.536 1.00 96.75 98 GLY A C 1
ATOM 724 O O . GLY A 1 98 ? 0.065 -3.211 2.667 1.00 96.75 98 GLY A O 1
ATOM 725 N N . TYR A 1 99 ? -1.586 -3.932 1.346 1.00 97.00 99 TYR A N 1
ATOM 726 C CA . TYR A 1 99 ? -2.382 -4.434 2.468 1.00 97.00 99 TYR A CA 1
ATOM 727 C C . TYR A 1 99 ? -1.692 -5.578 3.207 1.00 97.00 99 TYR A C 1
ATOM 729 O O . TYR A 1 99 ? -1.684 -5.590 4.439 1.00 97.00 99 TYR A O 1
ATOM 737 N N . ALA A 1 100 ? -1.147 -6.550 2.470 1.00 95.75 100 ALA A N 1
ATOM 738 C CA . A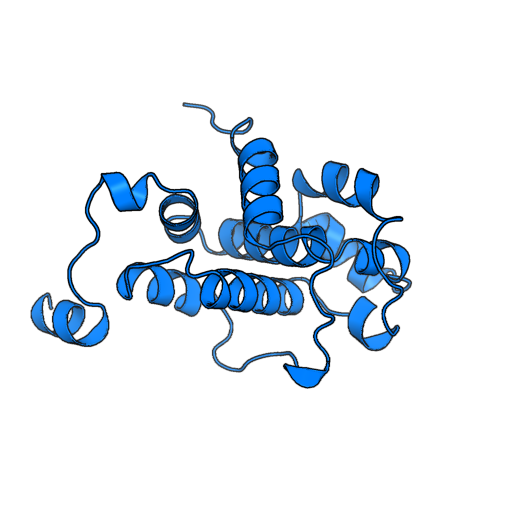LA A 1 100 ? -0.436 -7.666 3.075 1.00 95.75 100 ALA A CA 1
ATOM 739 C C . ALA A 1 100 ? 0.775 -7.158 3.864 1.00 95.75 100 ALA A C 1
ATOM 741 O O . ALA A 1 100 ? 0.957 -7.576 5.003 1.00 95.75 100 ALA A O 1
ATOM 742 N N . ASP A 1 101 ? 1.545 -6.221 3.318 1.00 96.06 101 ASP A N 1
ATOM 743 C CA . ASP A 1 101 ? 2.685 -5.621 4.010 1.00 96.06 101 ASP A CA 1
ATOM 744 C C . ASP A 1 101 ? 2.262 -4.972 5.338 1.00 96.06 101 ASP A C 1
ATOM 746 O O . ASP A 1 101 ? 2.820 -5.293 6.387 1.00 96.06 101 ASP A O 1
ATOM 750 N N . LEU A 1 102 ? 1.225 -4.121 5.332 1.00 96.00 102 LEU A N 1
ATOM 751 C CA . LEU A 1 102 ? 0.712 -3.474 6.551 1.00 96.00 102 LEU A CA 1
ATOM 752 C C . LEU A 1 102 ? 0.171 -4.478 7.570 1.00 96.00 102 LEU A C 1
ATOM 754 O O . LEU A 1 102 ? 0.330 -4.286 8.778 1.00 96.00 102 LEU A O 1
ATOM 758 N N . TRP A 1 103 ? -0.471 -5.548 7.095 1.00 94.88 103 TRP A N 1
ATOM 759 C CA . TRP A 1 103 ? -0.948 -6.626 7.952 1.00 94.88 103 TRP A CA 1
ATOM 760 C C . TRP A 1 103 ? 0.217 -7.321 8.665 1.00 94.88 103 TRP A C 1
ATOM 762 O O . TRP A 1 103 ? 0.162 -7.485 9.883 1.00 94.88 103 TRP A O 1
ATOM 772 N N . HIS A 1 104 ? 1.267 -7.703 7.932 1.00 93.69 104 HIS A N 1
ATOM 773 C CA . HIS A 1 104 ? 2.443 -8.369 8.505 1.00 93.69 104 HIS A CA 1
ATOM 774 C C . HIS A 1 104 ? 3.246 -7.436 9.415 1.00 93.69 104 HIS A C 1
ATOM 776 O O . HIS A 1 104 ? 3.746 -7.876 10.445 1.00 93.69 104 HIS A O 1
ATOM 782 N N . ALA A 1 105 ? 3.304 -6.144 9.089 1.00 93.56 105 ALA A N 1
ATOM 783 C CA . ALA A 1 105 ? 3.929 -5.120 9.922 1.00 93.56 105 ALA A CA 1
ATOM 784 C C . ALA A 1 105 ? 3.107 -4.752 11.175 1.00 93.56 105 ALA A C 1
ATOM 786 O O . ALA A 1 105 ? 3.544 -3.921 11.969 1.00 93.56 10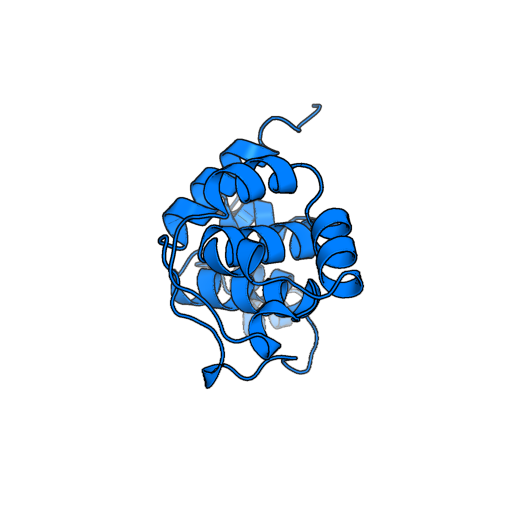5 ALA A O 1
ATOM 787 N N . GLY A 1 106 ? 1.914 -5.334 11.358 1.00 93.44 106 GLY A N 1
ATOM 788 C CA . GLY A 1 106 ? 1.087 -5.123 12.546 1.00 93.44 106 GLY A CA 1
ATOM 789 C C . GLY A 1 106 ? 0.467 -3.727 12.649 1.00 93.44 106 GLY A C 1
ATOM 790 O O . GLY A 1 106 ? 0.080 -3.320 13.740 1.00 93.44 106 GLY A O 1
ATOM 791 N N . VAL A 1 107 ? 0.336 -2.997 11.535 1.00 93.44 107 VAL A N 1
ATOM 792 C CA . VAL A 1 107 ? -0.103 -1.585 11.528 1.00 93.44 107 VAL A CA 1
ATOM 793 C C . VAL A 1 107 ? -1.510 -1.395 12.093 1.00 93.44 107 VAL A C 1
ATOM 795 O O . VAL A 1 107 ? -1.824 -0.357 12.671 1.00 93.44 107 VAL A O 1
ATOM 798 N N . TRP A 1 108 ? -2.365 -2.407 11.968 1.00 92.69 108 TRP A N 1
ATOM 799 C CA . TRP A 1 108 ? -3.708 -2.382 12.534 1.00 92.69 108 TRP A CA 1
ATOM 800 C C . TRP A 1 108 ? -3.839 -3.384 13.682 1.00 92.69 108 TRP A C 1
ATOM 802 O O . TRP A 1 108 ? -4.097 -4.574 13.475 1.00 92.69 108 TRP A O 1
ATOM 812 N N . SER A 1 109 ? -3.756 -2.885 14.909 1.00 85.75 109 SER A N 1
ATOM 813 C CA . SER A 1 109 ? -4.026 -3.668 16.119 1.00 85.75 109 SER A CA 1
ATOM 814 C C . SER A 1 109 ? -5.479 -4.183 16.146 1.00 85.75 109 SER A C 1
ATOM 816 O O . SER A 1 109 ? -5.738 -5.377 16.349 1.00 85.75 109 SER A O 1
ATOM 818 N N . HIS A 1 110 ? -6.450 -3.322 15.825 1.00 91.25 110 HIS A N 1
ATOM 819 C CA . HIS A 1 110 ? -7.876 -3.663 15.848 1.00 91.25 110 HIS A CA 1
ATOM 820 C C . HIS A 1 110 ? -8.324 -4.497 14.638 1.00 91.25 110 HIS A C 1
ATOM 822 O O . HIS A 1 110 ? -8.032 -4.197 13.478 1.00 91.25 110 HIS A O 1
ATOM 828 N N . ARG A 1 111 ? -9.095 -5.564 14.898 1.00 91.38 111 ARG A N 1
ATOM 829 C CA . ARG A 1 111 ? -9.665 -6.437 13.851 1.00 91.38 111 ARG A CA 1
ATOM 830 C C . ARG A 1 111 ? -10.699 -5.710 12.986 1.00 91.38 111 ARG A C 1
ATOM 832 O O . ARG A 1 111 ? -10.787 -5.994 11.794 1.00 91.38 111 ARG A O 1
ATOM 839 N N . SER A 1 112 ? -11.452 -4.778 13.567 1.00 92.06 112 SER A N 1
ATOM 840 C CA . SER A 1 112 ? -12.432 -3.939 12.870 1.00 92.06 112 SER A CA 1
ATOM 841 C C . SER A 1 112 ? -11.777 -3.111 11.764 1.00 92.06 112 SER A C 1
ATOM 843 O O . SER A 1 112 ? -12.187 -3.228 10.612 1.00 92.06 112 SER A O 1
ATOM 845 N N . LEU A 1 113 ? -10.699 -2.384 12.075 1.00 93.25 113 LEU A N 1
ATOM 846 C CA . LEU A 1 113 ? -9.947 -1.578 11.103 1.00 93.25 113 LEU A CA 1
ATOM 847 C C . LEU A 1 113 ? -9.384 -2.431 9.963 1.00 93.25 113 LEU A C 1
ATOM 849 O O . LEU A 1 113 ? -9.608 -2.135 8.788 1.00 93.25 113 LEU A O 1
ATOM 853 N N . ARG A 1 114 ? -8.754 -3.563 10.304 1.00 94.06 114 ARG A N 1
ATOM 854 C CA . ARG A 1 114 ? -8.258 -4.533 9.311 1.00 94.06 114 ARG A CA 1
ATOM 855 C C . ARG A 1 114 ? -9.351 -5.016 8.375 1.00 94.06 114 ARG A C 1
ATOM 857 O O . ARG A 1 114 ? -9.105 -5.214 7.186 1.00 94.06 114 ARG A O 1
ATOM 864 N N . ARG A 1 115 ? -10.550 -5.238 8.915 1.00 92.38 115 ARG A N 1
ATOM 865 C CA . ARG A 1 115 ? -11.694 -5.727 8.152 1.00 92.38 115 ARG A CA 1
ATOM 866 C C . ARG A 1 115 ? -12.279 -4.650 7.248 1.00 92.38 115 ARG A C 1
ATOM 868 O O . ARG A 1 115 ? -12.595 -4.980 6.112 1.00 92.38 115 ARG A O 1
ATOM 875 N N . MET A 1 116 ? -12.379 -3.399 7.699 1.00 92.06 116 MET A N 1
ATOM 876 C CA . MET A 1 116 ? -12.822 -2.285 6.847 1.00 92.06 116 MET A CA 1
ATOM 877 C C . MET A 1 116 ? -11.923 -2.154 5.619 1.00 92.06 116 MET A C 1
ATOM 879 O O . MET A 1 116 ? -12.414 -2.181 4.493 1.00 92.06 116 MET A O 1
ATOM 883 N N . VAL A 1 117 ? -10.603 -2.161 5.824 1.00 95.31 117 VAL A N 1
ATOM 884 C CA . VAL A 1 117 ? -9.645 -2.107 4.713 1.00 95.31 117 VAL A CA 1
ATOM 885 C C . VAL A 1 117 ? -9.775 -3.342 3.818 1.00 95.31 117 VAL A C 1
ATOM 887 O O . VAL A 1 117 ? -9.801 -3.234 2.592 1.00 95.31 117 VAL A O 1
ATOM 890 N N . ARG A 1 118 ? -9.927 -4.536 4.409 1.00 94.81 118 ARG A N 1
ATOM 891 C CA . ARG A 1 118 ? -10.078 -5.781 3.643 1.00 94.81 118 ARG A CA 1
ATOM 892 C C . ARG A 1 118 ? -11.312 -5.783 2.741 1.00 94.81 118 ARG A C 1
ATOM 894 O O . ARG A 1 118 ? -11.251 -6.401 1.679 1.00 94.81 118 ARG A O 1
ATOM 901 N N . LEU A 1 119 ? -12.400 -5.132 3.158 1.00 94.12 119 LEU A N 1
ATOM 902 C CA . LEU A 1 119 ? -13.649 -5.030 2.396 1.00 94.12 119 LEU A CA 1
ATOM 903 C C . LEU A 1 119 ? -13.524 -4.125 1.162 1.00 94.12 119 LEU A C 1
ATOM 905 O O . LEU A 1 119 ? -14.271 -4.308 0.206 1.00 94.12 119 LEU A O 1
ATOM 909 N N . ALA A 1 120 ? -12.566 -3.195 1.140 1.00 94.50 120 ALA A N 1
ATOM 910 C CA . ALA A 1 120 ? -12.271 -2.396 -0.050 1.00 94.50 120 ALA A CA 1
ATOM 911 C C . ALA A 1 120 ? -11.556 -3.204 -1.153 1.00 94.50 120 ALA A C 1
ATOM 913 O O . ALA A 1 120 ? -11.635 -2.853 -2.338 1.00 94.50 120 ALA A O 1
ATOM 914 N N . LEU A 1 121 ? -10.876 -4.290 -0.769 1.00 95.62 121 LEU A N 1
ATOM 915 C CA . LEU A 1 121 ? -10.079 -5.142 -1.651 1.00 95.62 121 LEU A CA 1
ATOM 916 C C . LEU A 1 121 ? -10.913 -6.261 -2.298 1.00 95.62 121 LEU A C 1
ATOM 918 O O . LEU A 1 121 ? -11.926 -6.687 -1.739 1.00 95.62 121 LEU A O 1
ATOM 922 N N . PRO A 1 122 ? -10.466 -6.813 -3.443 1.00 94.31 122 PRO A N 1
ATOM 923 C CA . PRO A 1 122 ? -11.136 -7.932 -4.096 1.00 94.31 122 PRO A CA 1
ATOM 924 C C . PRO A 1 122 ? -11.323 -9.136 -3.165 1.00 94.31 122 PRO A C 1
ATOM 926 O O . PRO A 1 122 ? -10.462 -9.455 -2.339 1.00 94.31 122 PRO A O 1
ATOM 929 N N . ALA A 1 123 ? -12.442 -9.848 -3.311 1.00 91.31 123 ALA A N 1
ATOM 930 C CA . ALA A 1 123 ? -12.699 -11.057 -2.529 1.00 91.31 123 ALA A CA 1
ATOM 931 C C . ALA A 1 123 ? -11.632 -12.134 -2.800 1.00 91.31 123 ALA A C 1
ATOM 933 O O . ALA A 1 123 ? -11.083 -12.709 -1.861 1.00 91.31 123 ALA A O 1
ATOM 934 N N . ARG A 1 124 ? -11.288 -12.342 -4.079 1.00 91.69 124 ARG A N 1
ATOM 935 C CA . ARG A 1 124 ? -10.217 -13.245 -4.523 1.00 91.69 124 ARG A CA 1
ATOM 936 C C . ARG A 1 124 ? -8.911 -12.478 -4.685 1.00 91.69 124 ARG A C 1
ATOM 938 O O . ARG A 1 124 ? -8.901 -11.418 -5.303 1.00 91.69 124 ARG A O 1
ATOM 945 N N . TRP A 1 125 ? -7.827 -13.018 -4.135 1.00 89.38 125 TRP A N 1
ATOM 946 C CA . TRP A 1 125 ? -6.513 -12.383 -4.194 1.00 89.38 125 TRP A CA 1
ATOM 947 C C . TRP A 1 125 ? -5.966 -12.421 -5.631 1.00 89.38 125 TRP A C 1
ATOM 949 O O . TRP A 1 125 ? -5.852 -13.511 -6.190 1.00 89.38 125 TRP A O 1
ATOM 959 N N . PRO A 1 126 ? -5.648 -11.272 -6.254 1.00 89.75 126 PRO A N 1
ATOM 960 C CA . PRO A 1 126 ? -5.311 -11.210 -7.678 1.00 89.75 126 PRO A CA 1
ATOM 961 C C . PRO A 1 126 ? -3.811 -11.402 -7.968 1.00 89.75 126 PRO A C 1
ATOM 963 O O . PRO A 1 126 ? -3.360 -11.109 -9.075 1.00 89.75 126 PRO A O 1
ATOM 966 N N . VAL A 1 127 ? -3.022 -11.838 -6.980 1.00 89.19 127 VAL A N 1
ATOM 967 C CA . VAL A 1 127 ? -1.576 -12.071 -7.114 1.00 89.19 127 VAL A CA 1
ATOM 968 C C . VAL A 1 127 ? -1.157 -13.362 -6.408 1.00 89.19 127 VAL A C 1
ATOM 970 O O . VAL A 1 127 ? -1.688 -13.670 -5.341 1.00 89.19 127 VAL A O 1
ATOM 973 N N . PRO A 1 128 ? -0.192 -14.120 -6.945 1.00 88.75 128 PRO A N 1
ATOM 974 C CA . PRO A 1 128 ? 0.435 -15.204 -6.204 1.00 88.75 128 PRO A CA 1
ATOM 975 C C . PRO A 1 128 ? 1.424 -14.624 -5.185 1.00 88.75 128 PRO A C 1
ATOM 977 O O . PRO A 1 128 ? 2.344 -13.897 -5.554 1.00 88.75 128 PRO A O 1
ATOM 980 N N . LEU A 1 129 ? 1.254 -14.956 -3.900 1.00 82.94 129 LEU A N 1
ATOM 981 C CA . LEU A 1 129 ? 2.107 -14.435 -2.819 1.00 82.94 129 LEU A CA 1
ATOM 982 C C . LEU A 1 129 ? 3.591 -14.785 -3.011 1.00 82.94 129 LEU A C 1
ATOM 984 O O . LEU A 1 129 ? 4.452 -13.991 -2.655 1.00 82.94 129 LEU A O 1
ATOM 988 N N . SER A 1 130 ? 3.889 -15.932 -3.627 1.00 87.38 130 SER A N 1
ATOM 989 C CA . SER A 1 130 ? 5.255 -16.373 -3.934 1.00 87.38 130 SER A CA 1
ATOM 990 C C . SER A 1 130 ? 5.968 -15.524 -4.991 1.00 87.38 130 SER A C 1
ATOM 992 O O . SER A 1 130 ? 7.190 -15.570 -5.071 1.00 87.38 130 SER A O 1
ATOM 994 N N . ALA A 1 131 ? 5.232 -14.758 -5.801 1.00 89.31 131 ALA A N 1
ATOM 995 C CA . ALA A 1 131 ? 5.811 -13.878 -6.815 1.00 89.31 131 ALA A CA 1
ATOM 996 C C . ALA A 1 131 ? 6.032 -12.446 -6.307 1.00 89.31 131 ALA A C 1
ATOM 998 O O . ALA A 1 131 ? 6.560 -11.617 -7.046 1.00 89.31 131 ALA A O 1
ATOM 999 N N . VAL A 1 132 ? 5.596 -12.132 -5.082 1.00 91.31 132 VAL A N 1
ATOM 1000 C CA . VAL A 1 132 ? 5.764 -10.800 -4.498 1.00 91.31 132 VAL A CA 1
ATOM 1001 C C . VAL A 1 132 ? 7.238 -10.620 -4.124 1.00 91.31 132 VAL A C 1
ATOM 1003 O O . VAL A 1 132 ? 7.742 -11.377 -3.294 1.00 91.31 132 VAL A O 1
ATOM 1006 N N . PRO A 1 133 ? 7.945 -9.624 -4.687 1.00 90.75 133 PRO A N 1
ATOM 1007 C CA . PRO A 1 133 ? 9.323 -9.352 -4.303 1.00 90.75 133 PRO A CA 1
ATOM 1008 C C . PRO A 1 133 ? 9.406 -8.965 -2.827 1.00 90.75 133 PRO A C 1
ATOM 1010 O O . PRO A 1 133 ? 8.496 -8.318 -2.296 1.00 90.75 133 PRO A O 1
ATOM 1013 N N . SER A 1 134 ? 10.514 -9.290 -2.170 1.00 91.00 134 SER A N 1
ATOM 1014 C CA . SER A 1 134 ? 10.765 -8.791 -0.819 1.00 91.00 134 SER A CA 1
ATOM 1015 C C . SER A 1 134 ? 10.829 -7.257 -0.815 1.00 91.00 134 SER A C 1
ATOM 1017 O O . SER A 1 134 ? 11.360 -6.666 -1.762 1.00 91.00 134 SER A O 1
ATOM 1019 N N . PRO A 1 135 ? 10.290 -6.592 0.219 1.00 93.38 135 PRO A N 1
ATOM 1020 C CA . PRO A 1 135 ? 10.420 -5.149 0.354 1.00 93.38 135 PRO A CA 1
ATOM 1021 C C . PRO A 1 135 ? 11.900 -4.765 0.502 1.00 93.38 135 PRO A C 1
ATOM 1023 O O . PRO A 1 135 ? 12.642 -5.388 1.258 1.00 93.38 135 PRO A O 1
ATOM 1026 N N . HIS A 1 136 ? 12.326 -3.742 -0.236 1.00 93.88 136 HIS A N 1
ATOM 1027 C CA . HIS A 1 136 ? 13.648 -3.127 -0.108 1.00 93.88 136 HIS A CA 1
ATOM 1028 C C . HIS A 1 136 ? 13.682 -2.114 1.043 1.00 93.88 136 HIS A C 1
ATOM 1030 O O . HIS A 1 136 ? 14.665 -2.036 1.772 1.00 93.88 136 HIS A O 1
ATOM 1036 N N . VAL A 1 137 ? 12.587 -1.369 1.217 1.00 93.12 137 VAL A N 1
ATOM 1037 C CA . VAL A 1 137 ? 12.380 -0.420 2.317 1.00 93.12 137 VAL A CA 1
ATOM 1038 C C . VAL A 1 137 ? 11.351 -1.004 3.277 1.00 93.12 137 VAL A C 1
ATOM 1040 O O . VAL A 1 137 ? 10.338 -1.557 2.836 1.00 93.12 137 VAL A O 1
ATOM 1043 N N . SER A 1 138 ? 11.589 -0.865 4.585 1.00 94.50 138 SER A N 1
ATOM 1044 C CA . SER A 1 138 ? 10.667 -1.364 5.607 1.00 94.50 138 SER A CA 1
ATOM 1045 C C . SER A 1 138 ? 9.258 -0.787 5.406 1.00 94.50 138 SER A C 1
ATOM 1047 O O . SER A 1 138 ? 9.081 0.366 5.003 1.00 94.50 138 SER A O 1
ATOM 1049 N N . THR A 1 139 ? 8.224 -1.582 5.684 1.00 93.31 139 THR A N 1
ATOM 1050 C CA . THR A 1 139 ? 6.829 -1.133 5.538 1.00 93.31 139 THR A CA 1
ATOM 1051 C C . THR A 1 139 ? 6.514 0.059 6.443 1.00 93.31 139 THR A C 1
ATOM 1053 O O . THR A 1 139 ? 5.726 0.924 6.067 1.00 93.31 139 THR A O 1
ATOM 1056 N N . GLN A 1 140 ? 7.138 0.131 7.621 1.00 93.19 140 GLN A N 1
ATOM 1057 C CA . GLN A 1 140 ? 6.962 1.243 8.555 1.00 93.19 140 GLN A CA 1
ATOM 1058 C C . GLN A 1 140 ? 7.562 2.541 7.999 1.00 93.19 140 GLN A C 1
ATOM 1060 O O . GLN A 1 140 ? 6.903 3.579 8.042 1.00 93.19 140 GLN A O 1
ATOM 1065 N N . ASP A 1 141 ? 8.755 2.480 7.400 1.00 93.38 141 ASP A N 1
ATOM 1066 C CA . ASP A 1 141 ? 9.372 3.640 6.748 1.00 93.38 141 ASP A CA 1
ATOM 1067 C C . ASP A 1 141 ? 8.583 4.091 5.521 1.00 93.38 141 ASP A C 1
ATOM 1069 O O . ASP A 1 141 ? 8.355 5.287 5.338 1.00 93.38 141 ASP A O 1
ATOM 1073 N N . ALA A 1 142 ? 8.124 3.145 4.698 1.00 93.19 142 ALA A N 1
ATOM 1074 C CA . ALA A 1 142 ? 7.271 3.452 3.556 1.00 93.19 142 ALA A CA 1
ATOM 1075 C C . ALA A 1 142 ? 5.957 4.114 4.000 1.00 93.19 142 ALA A C 1
ATOM 1077 O O . ALA A 1 142 ? 5.528 5.084 3.381 1.00 93.19 142 ALA A O 1
ATOM 1078 N N . LEU A 1 143 ? 5.347 3.643 5.095 1.00 93.00 143 LEU A N 1
ATOM 1079 C CA . LEU A 1 143 ? 4.133 4.236 5.656 1.00 93.00 143 LEU A CA 1
ATOM 1080 C C . LEU A 1 143 ? 4.386 5.648 6.188 1.00 93.00 143 LEU A C 1
ATOM 1082 O O . LEU A 1 143 ? 3.566 6.533 5.962 1.00 93.00 143 LEU A O 1
ATOM 1086 N N . ARG A 1 144 ? 5.516 5.878 6.865 1.00 92.44 144 ARG A N 1
ATOM 1087 C CA . ARG A 1 144 ? 5.907 7.212 7.334 1.00 92.44 144 ARG A CA 1
ATOM 1088 C C . ARG A 1 144 ? 6.053 8.185 6.162 1.00 92.44 144 ARG A C 1
ATOM 1090 O O . ARG A 1 144 ? 5.382 9.210 6.163 1.00 92.44 144 ARG A O 1
ATOM 1097 N N . ARG A 1 145 ? 6.833 7.816 5.137 1.00 91.44 145 ARG A N 1
ATOM 1098 C CA . ARG A 1 145 ? 6.993 8.609 3.903 1.00 91.44 145 ARG A CA 1
ATOM 1099 C C . ARG A 1 145 ? 5.651 8.875 3.226 1.00 91.44 145 ARG A C 1
ATOM 1101 O O . ARG A 1 145 ? 5.400 9.977 2.761 1.00 91.44 145 ARG A O 1
ATOM 1108 N N . LEU A 1 146 ? 4.774 7.873 3.178 1.00 91.31 146 LEU A N 1
ATOM 1109 C CA . LEU A 1 146 ? 3.439 8.030 2.613 1.00 91.31 146 LEU A CA 1
ATOM 1110 C C . LEU A 1 146 ? 2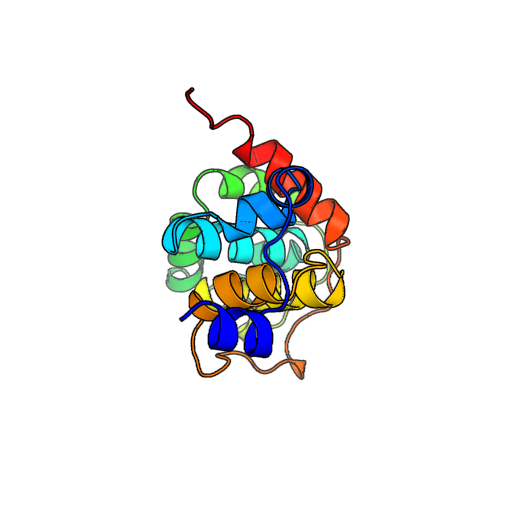.629 9.083 3.380 1.00 91.31 146 LEU A C 1
ATOM 1112 O O . LEU A 1 146 ? 2.025 9.942 2.753 1.00 91.31 146 LEU A O 1
ATOM 1116 N N . ASN A 1 147 ? 2.625 9.054 4.713 1.00 88.94 147 ASN A N 1
ATOM 1117 C CA . ASN A 1 147 ? 1.910 10.070 5.490 1.00 88.94 147 ASN A CA 1
ATOM 1118 C C . ASN A 1 147 ? 2.483 11.466 5.248 1.00 88.94 147 ASN A C 1
ATOM 1120 O O . ASN A 1 147 ? 1.708 12.371 4.981 1.00 88.94 147 ASN A O 1
ATOM 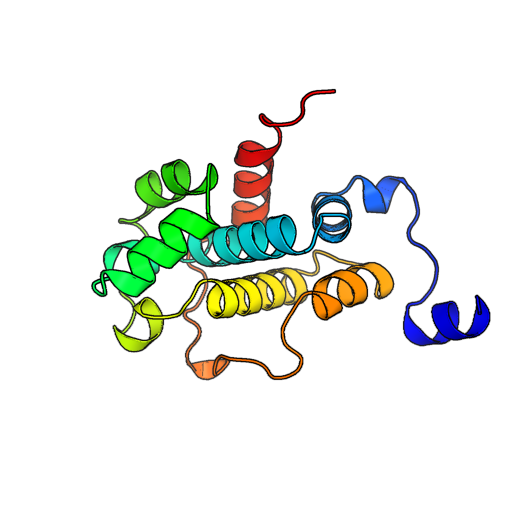1124 N N . GLU A 1 148 ? 3.809 11.621 5.237 1.00 88.62 148 GLU A N 1
ATOM 1125 C CA . GLU A 1 148 ? 4.472 12.901 4.937 1.00 88.62 148 GLU A CA 1
ATOM 1126 C C . GLU A 1 148 ? 4.024 13.478 3.576 1.00 88.62 148 GLU A C 1
ATOM 1128 O O . GLU A 1 148 ? 3.816 14.682 3.452 1.00 88.62 148 GLU A O 1
ATOM 1133 N N . LEU A 1 149 ? 3.797 12.624 2.569 1.00 85.31 149 LEU A N 1
ATOM 1134 C CA . LEU A 1 149 ? 3.331 13.039 1.238 1.00 85.31 149 LEU A CA 1
ATOM 1135 C C . LEU A 1 149 ? 1.871 13.501 1.202 1.00 85.31 149 LEU A C 1
ATOM 1137 O O . LEU A 1 149 ? 1.532 14.354 0.387 1.00 85.31 149 LEU A O 1
ATOM 1141 N N . TYR A 1 150 ? 1.007 12.929 2.043 1.00 78.94 150 TYR A N 1
ATOM 1142 C CA . TYR A 1 150 ? -0.437 13.198 2.023 1.00 78.94 150 TYR A CA 1
ATOM 1143 C C . TYR A 1 150 ? -0.917 14.092 3.178 1.00 78.94 150 TYR A C 1
ATOM 1145 O O . TYR A 1 150 ? -2.039 14.587 3.126 1.00 78.94 150 TYR A O 1
ATOM 1153 N N . GLU A 1 151 ? -0.109 14.325 4.215 1.00 73.50 151 GLU A N 1
ATOM 1154 C CA . GLU A 1 151 ? -0.425 15.262 5.303 1.00 73.50 151 GLU A CA 1
ATOM 1155 C C . GLU A 1 151 ? -0.367 16.730 4.838 1.00 73.50 151 GLU A C 1
ATOM 1157 O O . GLU A 1 151 ? -1.011 17.580 5.446 1.00 73.50 151 GLU A O 1
ATOM 1162 N N . GLY A 1 152 ? 0.295 17.022 3.710 1.00 55.84 152 GLY A N 1
ATOM 1163 C CA . GLY A 1 152 ? 0.250 18.332 3.046 1.00 55.84 152 GLY A CA 1
ATOM 1164 C C . GLY A 1 152 ? -1.041 18.629 2.263 1.00 55.84 152 GLY A C 1
ATOM 1165 O O . GLY A 1 152 ? -1.216 19.751 1.800 1.00 55.84 152 GLY A O 1
ATOM 1166 N N . GLU A 1 153 ? -1.946 17.653 2.111 1.00 50.41 153 GLU A N 1
ATOM 1167 C CA . GLU A 1 153 ? -3.184 17.754 1.315 1.00 50.41 153 GLU A CA 1
ATOM 1168 C C . GLU A 1 153 ? -4.464 17.876 2.162 1.00 50.41 153 GLU A C 1
ATOM 1170 O O . GLU A 1 153 ? -5.558 17.661 1.646 1.00 50.41 153 GLU A O 1
ATOM 1175 N N . ALA A 1 154 ? -4.378 18.203 3.454 1.00 35.53 154 ALA A N 1
ATOM 1176 C CA . ALA A 1 154 ? -5.574 18.488 4.246 1.00 35.53 154 ALA A CA 1
ATOM 1177 C C . ALA A 1 154 ? -5.936 19.986 4.165 1.00 35.53 154 ALA A C 1
ATOM 1179 O O . ALA A 1 154 ? -5.349 20.776 4.908 1.00 35.53 154 ALA A O 1
ATOM 1180 N N . PRO A 1 155 ? -6.907 20.406 3.323 1.00 37.47 155 PRO A N 1
ATOM 1181 C CA . PRO A 1 155 ? -7.684 21.590 3.632 1.00 37.47 155 PRO A CA 1
ATOM 1182 C C . PRO A 1 155 ? -8.557 21.217 4.834 1.00 37.47 155 PRO A C 1
ATOM 1184 O O . PRO A 1 155 ? -9.402 20.323 4.747 1.00 37.47 155 PRO A O 1
ATOM 1187 N N . TRP A 1 156 ? -8.302 21.835 5.978 1.00 43.06 156 TRP A N 1
ATOM 1188 C CA . TRP A 1 156 ? -9.389 22.080 6.917 1.00 43.06 156 TRP A CA 1
ATOM 1189 C C . TRP A 1 156 ? -10.229 23.238 6.380 1.00 43.06 156 TRP A C 1
ATOM 1191 O O . TRP A 1 156 ? -9.637 24.179 5.801 1.00 43.06 156 TRP A O 1
#

Secondary structure (DSSP, 8-state):
-HHHHHHHH-SPPPHHHHHSHHHHHHTS-HHHHHHHHHHHHHHT-THHHHH---HHHHHHHHHHHTTHHHHHHHHTT-S----HHHHT--HHHHHHHHHHHHHHTT---SHHHHHHHHHHS-SS--S-GGGSPPPSS-HHHHHHHHHHHHGGG---

Radius of gyration: 15.76 Å; chains: 1; bounding box: 43×38×42 Å

InterPro domains:
  IPR013393 Type III secretion protein HrpB4 [PF09502] (13-124)

Organism: NCBI:txid1281780